Protein AF-A0A453G1X9-F1 (afdb_monomer_lite)

Structure (mmCIF, N/CA/C/O backbone):
data_AF-A0A453G1X9-F1
#
_entry.id   AF-A0A453G1X9-F1
#
loop_
_atom_site.group_PDB
_atom_site.id
_atom_site.type_symbol
_atom_site.label_atom_id
_atom_site.label_alt_id
_atom_site.label_comp_id
_atom_site.label_asym_id
_atom_site.label_entity_id
_atom_site.label_seq_id
_atom_site.pdbx_PDB_ins_code
_atom_site.Cartn_x
_atom_site.Cartn_y
_atom_site.Cartn_z
_atom_site.occupancy
_atom_site.B_iso_or_equiv
_atom_site.auth_seq_id
_atom_site.auth_comp_id
_atom_site.auth_asym_id
_atom_site.auth_atom_id
_atom_site.pdbx_PDB_model_num
ATOM 1 N N . THR A 1 1 ? 0.411 0.452 -2.568 1.00 96.94 1 THR A N 1
ATOM 2 C CA . THR A 1 1 ? 1.132 1.494 -3.334 1.00 96.94 1 THR A CA 1
ATOM 3 C C . THR A 1 1 ? 2.468 1.773 -2.686 1.00 96.94 1 THR A C 1
ATOM 5 O O . THR A 1 1 ? 2.658 1.434 -1.521 1.00 96.94 1 THR A O 1
ATOM 8 N N . THR A 1 2 ? 3.377 2.405 -3.418 1.00 97.75 2 THR A N 1
ATOM 9 C CA . THR A 1 2 ? 4.774 2.596 -3.001 1.00 97.75 2 THR A CA 1
ATOM 10 C C . THR A 1 2 ? 4.985 3.666 -1.924 1.00 97.75 2 THR A C 1
ATOM 12 O O . THR A 1 2 ? 6.045 3.699 -1.320 1.00 97.75 2 THR A O 1
ATOM 15 N N . HIS A 1 3 ? 3.978 4.491 -1.620 1.00 97.25 3 HIS A N 1
ATOM 16 C CA . HIS A 1 3 ? 4.078 5.624 -0.681 1.00 97.25 3 HIS A CA 1
ATOM 17 C C . HIS A 1 3 ? 3.466 5.400 0.709 1.00 97.25 3 HIS A C 1
ATOM 19 O O . HIS A 1 3 ? 3.519 6.295 1.542 1.00 97.25 3 HIS A O 1
ATOM 25 N N . LYS A 1 4 ? 2.805 4.260 0.953 1.00 97.38 4 LYS A N 1
ATOM 26 C CA . LYS A 1 4 ? 2.157 3.978 2.249 1.00 97.38 4 LYS A CA 1
ATOM 27 C C . LYS A 1 4 ? 3.188 3.411 3.226 1.00 97.38 4 LYS A C 1
ATOM 29 O O . LYS A 1 4 ? 4.244 4.003 3.405 1.00 97.38 4 LYS A O 1
ATOM 34 N N . ASN A 1 5 ? 2.959 2.222 3.780 1.00 96.31 5 ASN A N 1
ATOM 35 C CA . ASN A 1 5 ? 3.934 1.584 4.669 1.00 96.31 5 ASN A CA 1
ATOM 36 C C . ASN A 1 5 ? 5.313 1.415 4.012 1.00 96.31 5 ASN A C 1
ATOM 38 O O . ASN A 1 5 ? 6.314 1.491 4.713 1.00 96.31 5 ASN A O 1
ATOM 42 N N . LEU A 1 6 ? 5.379 1.278 2.679 1.00 96.62 6 LEU A N 1
ATOM 43 C CA . LEU A 1 6 ? 6.635 1.209 1.921 1.00 96.62 6 LEU A CA 1
ATOM 44 C C . LEU A 1 6 ? 7.466 2.512 1.978 1.00 96.62 6 LEU A C 1
ATOM 46 O O . LEU A 1 6 ? 8.660 2.463 1.725 1.00 96.62 6 LEU A O 1
ATOM 50 N N . ARG A 1 7 ? 6.862 3.650 2.358 1.00 96.88 7 ARG A N 1
ATOM 51 C CA . ARG A 1 7 ? 7.521 4.954 2.592 1.00 96.88 7 ARG A CA 1
ATOM 52 C C . ARG A 1 7 ? 8.287 5.544 1.397 1.00 96.88 7 ARG A C 1
ATOM 54 O O . ARG A 1 7 ? 9.183 6.359 1.586 1.00 96.88 7 ARG A O 1
ATOM 61 N N . GLY A 1 8 ? 7.931 5.156 0.178 1.00 97.44 8 GLY A N 1
ATOM 62 C CA . GLY A 1 8 ? 8.532 5.659 -1.056 1.00 97.44 8 GLY A CA 1
ATOM 63 C C . GLY A 1 8 ? 7.735 6.755 -1.768 1.00 97.44 8 GLY A C 1
ATOM 64 O O . GLY A 1 8 ? 6.802 7.331 -1.202 1.00 97.44 8 GLY A O 1
ATOM 65 N N . PRO A 1 9 ? 8.063 7.037 -3.042 1.00 98.06 9 PRO A N 1
ATOM 66 C CA . PRO A 1 9 ? 7.338 8.011 -3.856 1.00 98.06 9 PRO A CA 1
ATOM 67 C C . PRO A 1 9 ? 5.916 7.532 -4.173 1.00 98.06 9 PRO A C 1
ATOM 69 O O . PRO A 1 9 ? 5.595 6.344 -4.059 1.00 98.06 9 PRO A O 1
ATOM 72 N N . ARG A 1 10 ? 5.037 8.440 -4.617 1.00 98.06 10 ARG A N 1
ATOM 73 C CA . ARG A 1 10 ? 3.691 8.065 -5.076 1.00 98.06 10 ARG A CA 1
ATOM 74 C C . ARG A 1 10 ? 3.778 7.270 -6.385 1.00 98.06 10 ARG A C 1
ATOM 76 O O . ARG A 1 10 ? 4.199 7.801 -7.398 1.00 98.06 10 ARG A O 1
ATOM 83 N N . GLY A 1 11 ? 3.362 6.005 -6.353 1.00 96.38 11 GLY A N 1
ATOM 84 C CA . GLY A 1 11 ? 3.367 5.121 -7.517 1.00 96.38 11 GLY A CA 1
ATOM 85 C C . GLY A 1 11 ? 2.772 3.737 -7.233 1.00 96.38 11 GLY A C 1
ATOM 86 O O . GLY A 1 11 ? 2.250 3.459 -6.137 1.00 96.38 11 GLY A O 1
ATOM 87 N N . GLY A 1 12 ? 2.851 2.871 -8.243 1.00 97.50 12 GLY A N 1
ATOM 88 C CA . GLY A 1 12 ? 2.359 1.495 -8.227 1.00 97.50 12 GLY A CA 1
ATOM 89 C C . GLY A 1 12 ? 3.405 0.505 -8.741 1.00 97.50 12 GLY A C 1
ATOM 90 O O . GLY A 1 12 ? 4.313 0.878 -9.472 1.00 97.50 12 GLY A O 1
ATOM 91 N N . ILE A 1 13 ? 3.265 -0.755 -8.329 1.00 98.25 13 ILE A N 1
ATOM 92 C CA . ILE A 1 13 ? 4.021 -1.903 -8.842 1.00 98.25 13 ILE A CA 1
ATOM 93 C C . ILE A 1 13 ? 2.992 -2.987 -9.143 1.00 98.25 13 ILE A C 1
ATOM 95 O O . ILE A 1 13 ? 2.120 -3.237 -8.305 1.00 98.25 13 ILE A O 1
ATOM 99 N N . ILE A 1 14 ? 3.099 -3.622 -10.307 1.00 98.44 14 ILE A N 1
ATOM 100 C CA . ILE A 1 14 ? 2.295 -4.789 -10.666 1.00 98.44 14 ILE A CA 1
ATOM 101 C C . ILE A 1 14 ? 3.225 -5.997 -10.643 1.00 98.44 14 ILE A C 1
ATOM 103 O O . ILE A 1 14 ? 4.137 -6.100 -11.455 1.00 98.44 14 ILE A O 1
ATOM 107 N N . PHE A 1 15 ? 3.010 -6.897 -9.686 1.00 98.19 15 PHE A N 1
ATOM 108 C CA . PHE A 1 15 ? 3.692 -8.186 -9.661 1.00 98.19 15 PHE A CA 1
ATOM 109 C C . PHE A 1 15 ? 2.850 -9.212 -10.410 1.00 98.19 15 PHE A C 1
ATOM 111 O O . PHE A 1 15 ? 1.640 -9.295 -10.198 1.00 98.19 15 PHE A O 1
ATOM 118 N N . PHE A 1 16 ? 3.495 -10.030 -11.232 1.00 97.00 16 PHE A N 1
ATOM 119 C CA . PHE A 1 16 ? 2.849 -11.123 -11.945 1.00 97.00 16 PHE A CA 1
ATOM 120 C C . PHE A 1 16 ? 3.696 -12.388 -11.901 1.00 97.00 16 PHE A C 1
ATOM 122 O O . PHE A 1 16 ? 4.909 -12.348 -11.692 1.00 97.00 16 PHE A O 1
ATOM 129 N N . ARG A 1 17 ? 3.032 -13.537 -12.042 1.00 95.19 17 ARG A N 1
ATOM 130 C CA . ARG A 1 17 ? 3.711 -14.833 -12.109 1.00 95.19 17 ARG A CA 1
ATOM 131 C C . ARG A 1 17 ? 4.295 -15.039 -13.505 1.00 95.19 17 ARG A C 1
ATOM 133 O O . ARG A 1 17 ? 3.682 -14.632 -14.485 1.00 95.19 17 ARG A O 1
ATOM 140 N N . LYS A 1 18 ? 5.440 -15.714 -13.567 1.00 93.00 18 LYS A N 1
ATOM 141 C CA . LYS A 1 18 ? 6.113 -16.159 -14.794 1.00 93.00 18 LYS A CA 1
ATOM 142 C C . LYS A 1 18 ? 6.471 -17.643 -14.679 1.00 93.00 18 LYS A C 1
ATOM 144 O O . LYS A 1 18 ? 6.571 -18.161 -13.564 1.00 93.00 18 LYS A O 1
ATOM 149 N N . GLY A 1 19 ? 6.688 -18.308 -15.812 1.00 89.62 19 GLY A N 1
ATOM 150 C CA . GLY A 1 19 ? 7.080 -19.720 -15.885 1.00 89.62 19 GLY A CA 1
ATOM 151 C C . GLY A 1 19 ? 5.900 -20.690 -15.789 1.00 89.62 19 GLY A 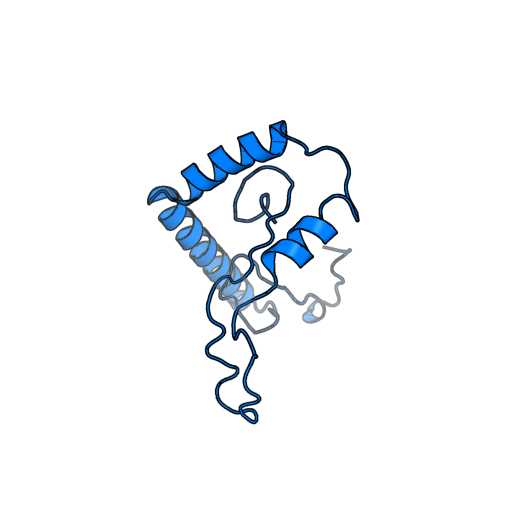C 1
ATOM 152 O O . GLY A 1 19 ? 4.759 -20.312 -16.041 1.00 89.62 19 GLY A O 1
ATOM 153 N N . LYS A 1 20 ? 6.169 -21.941 -15.399 1.00 88.19 20 LYS A N 1
ATOM 154 C CA . LYS A 1 20 ? 5.175 -23.025 -15.444 1.00 88.19 20 LYS A CA 1
ATOM 155 C C . LYS A 1 20 ? 4.014 -22.823 -14.466 1.00 88.19 20 LYS A C 1
ATOM 157 O O . LYS A 1 20 ? 4.181 -22.698 -13.248 1.00 88.19 20 LYS A O 1
ATOM 162 N N . ASN A 1 21 ? 2.804 -22.905 -14.991 1.00 82.25 21 ASN A N 1
ATOM 163 C CA . ASN A 1 21 ? 1.554 -22.927 -14.258 1.00 82.25 21 ASN A CA 1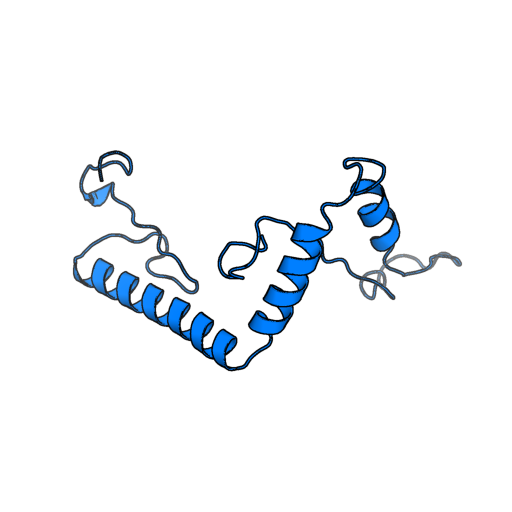
ATOM 164 C C . ASN A 1 21 ? 1.208 -24.353 -13.799 1.00 82.25 21 ASN A C 1
ATOM 166 O O . ASN A 1 21 ? 0.471 -25.103 -14.435 1.00 82.25 21 ASN A O 1
ATOM 170 N N . MET A 1 22 ? 1.695 -24.702 -12.608 1.00 73.06 22 MET A N 1
ATOM 171 C CA . MET A 1 22 ? 1.485 -26.014 -11.979 1.00 73.06 22 MET A CA 1
ATOM 172 C C . MET A 1 22 ? 0.014 -26.342 -11.645 1.00 73.06 22 MET A C 1
ATOM 174 O O . MET A 1 22 ? -0.27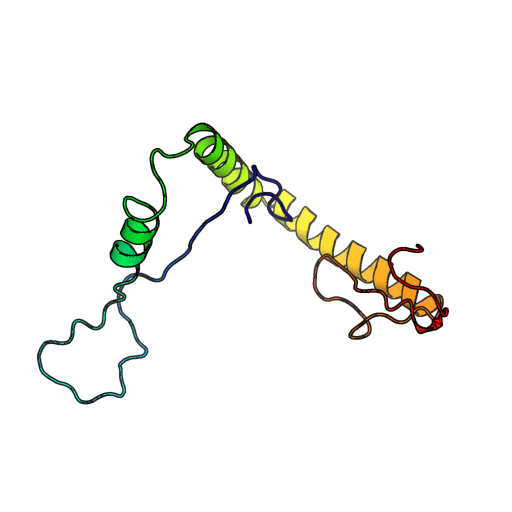6 -27.470 -11.248 1.00 73.06 22 MET A O 1
ATOM 178 N N . ARG A 1 23 ? -0.919 -25.384 -11.779 1.00 67.06 23 ARG A N 1
ATOM 179 C CA . ARG A 1 23 ? -2.346 -25.571 -11.459 1.00 67.06 23 ARG A CA 1
ATOM 180 C C . ARG A 1 23 ? -3.169 -26.159 -12.609 1.00 67.06 23 ARG A C 1
ATOM 182 O O . ARG A 1 23 ? -4.236 -26.695 -12.342 1.00 67.06 23 ARG A O 1
ATOM 189 N N . LYS A 1 24 ? -2.680 -26.131 -13.854 1.00 59.34 24 LYS A N 1
ATOM 190 C CA . LYS A 1 24 ? -3.364 -26.724 -15.024 1.00 59.34 24 LYS A CA 1
ATOM 191 C C . LYS A 1 24 ? -3.250 -28.262 -15.110 1.00 59.34 24 LYS A C 1
ATOM 193 O O . LYS A 1 24 ? -3.652 -28.860 -16.097 1.00 59.34 24 LYS A O 1
ATOM 198 N N . ARG A 1 25 ? -2.758 -28.939 -14.065 1.00 55.22 25 ARG A N 1
ATOM 199 C CA . ARG A 1 25 ? -2.509 -30.399 -14.030 1.00 55.22 25 ARG A CA 1
ATOM 200 C C . ARG A 1 25 ? -3.759 -31.307 -13.989 1.00 55.22 25 ARG A C 1
ATOM 202 O O . ARG A 1 25 ? -3.598 -32.507 -13.802 1.00 55.22 25 ARG A O 1
ATOM 209 N N . GLY A 1 26 ? -4.973 -30.772 -14.147 1.00 55.38 26 GLY A N 1
ATOM 210 C CA . GLY A 1 26 ? -6.233 -31.529 -14.022 1.00 55.38 26 GLY A CA 1
ATOM 211 C C . GLY A 1 26 ? -7.205 -31.427 -15.206 1.00 55.38 26 GLY A C 1
ATOM 212 O O . GLY A 1 26 ? -8.327 -31.907 -15.088 1.00 55.38 26 GLY A O 1
ATOM 213 N N . GLY A 1 27 ? -6.814 -30.790 -16.314 1.00 55.53 27 GLY A N 1
ATOM 214 C CA . GLY A 1 27 ? -7.611 -30.711 -17.544 1.00 55.53 27 GLY A CA 1
ATOM 215 C C . GLY A 1 27 ? -7.059 -31.639 -18.626 1.00 55.53 27 GLY A C 1
ATOM 216 O O . GLY A 1 27 ? -5.853 -31.864 -18.675 1.00 55.53 27 GLY A O 1
ATOM 217 N N . SER A 1 28 ? -7.946 -32.186 -19.463 1.00 52.47 28 SER A N 1
ATOM 218 C CA . SER A 1 28 ? -7.633 -33.052 -20.609 1.00 52.47 28 SER A CA 1
ATOM 219 C C . SER A 1 28 ? -6.373 -32.603 -21.362 1.00 52.47 28 SER A C 1
ATOM 221 O O . SER A 1 28 ? -6.304 -31.475 -21.846 1.00 52.47 28 SER A O 1
ATOM 223 N N . PHE A 1 29 ? -5.388 -33.499 -21.467 1.00 49.66 29 PHE A N 1
ATOM 224 C CA . PHE A 1 29 ? -4.157 -33.292 -22.226 1.00 49.66 29 PHE A CA 1
ATOM 225 C C . PHE A 1 29 ? -4.461 -33.265 -23.729 1.00 49.66 29 PHE A C 1
ATOM 227 O O . PHE A 1 29 ? -4.432 -34.296 -24.397 1.00 49.66 29 PHE A O 1
ATOM 234 N N . SER A 1 30 ? -4.728 -32.084 -24.277 1.00 52.56 30 SER A N 1
ATOM 235 C CA . SER A 1 30 ? -4.565 -31.836 -25.711 1.00 52.56 30 SER A CA 1
ATOM 236 C C . SER A 1 30 ? -3.099 -31.492 -25.980 1.00 52.56 30 SER A C 1
ATOM 238 O O . SER A 1 30 ? -2.519 -30.604 -25.354 1.00 52.56 30 SER A O 1
ATOM 240 N N . GLN A 1 31 ? -2.485 -32.248 -26.884 1.00 45.72 31 GLN A N 1
ATOM 241 C CA . GLN A 1 31 ? -1.091 -32.133 -27.297 1.00 45.72 31 GLN A CA 1
ATOM 242 C C . GLN A 1 31 ? -0.833 -30.735 -27.889 1.00 45.72 31 GLN A C 1
ATOM 244 O O . GLN A 1 31 ? -1.238 -30.459 -29.013 1.00 45.72 31 GLN A O 1
ATOM 249 N N . GLY A 1 32 ? -0.211 -29.842 -27.109 1.00 54.03 32 GLY A N 1
ATOM 250 C CA . GLY A 1 32 ? 0.141 -28.479 -27.538 1.00 54.03 32 GLY A CA 1
ATOM 251 C C . GLY A 1 32 ? -0.006 -27.376 -26.483 1.00 54.03 32 GLY A C 1
ATOM 252 O O . GLY A 1 32 ? 0.424 -26.257 -26.734 1.00 54.03 32 GLY A O 1
ATOM 253 N N . ASP A 1 33 ? -0.587 -27.659 -25.312 1.00 57.97 33 ASP A N 1
ATOM 254 C CA . ASP A 1 33 ? -0.853 -26.620 -24.307 1.00 57.97 33 ASP A CA 1
ATOM 255 C C . ASP A 1 33 ? 0.430 -26.268 -23.519 1.00 57.97 33 ASP A C 1
ATOM 257 O O . ASP A 1 33 ? 0.813 -26.951 -22.558 1.00 57.97 33 ASP A O 1
ATOM 261 N N . GLU A 1 34 ? 1.133 -25.210 -23.944 1.00 64.75 34 GLU A N 1
ATOM 262 C CA . GLU A 1 34 ? 2.175 -24.565 -23.140 1.00 64.75 34 GLU A CA 1
ATOM 263 C C . GLU A 1 34 ? 1.547 -24.125 -21.815 1.00 64.75 34 GLU A C 1
ATOM 265 O O . GLU A 1 34 ? 0.765 -23.180 -21.713 1.00 64.75 34 GLU A O 1
ATOM 270 N N . ASN A 1 35 ? 1.865 -24.871 -20.762 1.00 74.00 35 ASN A N 1
ATOM 271 C CA . ASN A 1 35 ? 1.333 -24.666 -19.423 1.00 74.00 35 ASN A CA 1
ATOM 272 C C . ASN A 1 35 ? 1.971 -23.459 -18.722 1.00 74.00 35 ASN A C 1
ATOM 274 O O . ASN A 1 35 ? 2.078 -23.468 -17.503 1.00 74.00 35 ASN A O 1
ATOM 278 N N . ASP A 1 36 ? 2.406 -22.435 -19.442 1.00 86.56 36 ASP A N 1
ATOM 279 C CA . ASP A 1 36 ? 3.130 -21.301 -18.877 1.00 86.56 36 ASP A CA 1
ATOM 280 C C . ASP A 1 36 ? 2.181 -20.147 -18.518 1.00 86.56 36 ASP A C 1
ATOM 282 O O . ASP A 1 36 ? 1.048 -20.051 -18.993 1.00 86.56 36 ASP A O 1
ATOM 286 N N . TYR A 1 37 ? 2.602 -19.295 -17.582 1.00 90.38 37 TYR A N 1
ATOM 287 C CA . TYR A 1 37 ? 1.907 -18.041 -17.303 1.00 90.38 37 TYR A CA 1
ATOM 288 C C . TYR A 1 37 ? 2.134 -17.056 -18.451 1.00 90.38 37 TYR A C 1
ATOM 290 O O . TYR A 1 37 ? 3.274 -16.732 -18.768 1.00 90.38 37 TYR A O 1
ATOM 298 N N . ASP A 1 38 ? 1.047 -16.499 -18.978 1.00 93.00 38 ASP A N 1
ATOM 299 C CA . ASP A 1 38 ? 1.025 -15.534 -20.085 1.00 93.00 38 ASP A CA 1
ATOM 300 C C . ASP A 1 38 ? 0.798 -14.083 -19.611 1.00 93.00 38 ASP A C 1
ATOM 302 O O . ASP A 1 38 ? 0.371 -13.209 -20.366 1.00 93.00 38 ASP A O 1
ATOM 306 N N . PHE A 1 39 ? 1.041 -13.814 -18.325 1.00 96.12 39 PHE A N 1
ATOM 307 C CA . PHE A 1 39 ? 0.732 -12.521 -17.715 1.00 96.12 39 PHE A CA 1
ATOM 308 C C . PHE A 1 39 ? 1.688 -11.402 -18.118 1.00 96.12 39 PHE A C 1
ATOM 310 O O . PHE A 1 39 ? 1.276 -10.246 -18.105 1.00 96.12 39 PHE A O 1
ATOM 317 N N . GLU A 1 40 ? 2.944 -11.722 -18.434 1.00 97.25 40 GLU A N 1
ATOM 318 C CA . GLU A 1 40 ? 3.985 -10.720 -18.681 1.00 97.25 40 GLU A CA 1
ATOM 319 C C . GLU A 1 40 ? 3.611 -9.778 -19.823 1.00 97.25 40 GLU A C 1
ATOM 321 O O . GLU A 1 40 ? 3.470 -8.574 -19.606 1.00 97.25 40 GLU A O 1
ATOM 326 N N . ASP A 1 41 ? 3.377 -10.331 -21.011 1.00 97.25 41 ASP A N 1
ATOM 327 C CA . ASP A 1 41 ? 3.086 -9.534 -22.201 1.00 97.25 41 ASP A CA 1
ATOM 328 C C . ASP A 1 41 ? 1.757 -8.795 -22.062 1.00 97.25 41 ASP A C 1
ATOM 330 O O . ASP A 1 41 ? 1.663 -7.608 -22.372 1.00 97.25 41 ASP A O 1
ATOM 334 N N . LYS A 1 42 ? 0.739 -9.463 -21.504 1.00 98.06 42 LYS A N 1
ATOM 335 C CA . LYS A 1 42 ? -0.591 -8.878 -21.289 1.00 98.06 42 LYS A CA 1
ATOM 336 C C . LYS A 1 42 ? -0.545 -7.680 -20.343 1.00 98.06 42 LYS A C 1
ATOM 338 O O . LYS A 1 42 ? -1.170 -6.658 -20.619 1.00 98.06 42 LYS A O 1
ATOM 343 N N . ILE A 1 43 ? 0.182 -7.789 -19.230 1.00 98.56 43 ILE A N 1
ATOM 344 C CA . ILE A 1 43 ? 0.291 -6.709 -18.243 1.00 98.56 43 ILE A CA 1
ATOM 345 C C . ILE A 1 43 ? 1.169 -5.579 -18.775 1.00 98.56 43 ILE A C 1
ATOM 347 O O . ILE A 1 43 ? 0.778 -4.418 -18.654 1.00 98.56 43 ILE A O 1
ATOM 351 N N . ASN A 1 44 ? 2.317 -5.895 -19.380 1.00 98.44 44 ASN A N 1
ATOM 352 C CA . ASN A 1 44 ? 3.205 -4.881 -19.944 1.00 98.44 44 ASN A CA 1
ATOM 353 C C . ASN A 1 44 ? 2.487 -4.072 -21.033 1.00 98.44 44 ASN A C 1
ATOM 355 O O . ASN A 1 44 ? 2.495 -2.846 -20.955 1.00 98.44 44 ASN A O 1
ATOM 359 N N . PHE A 1 45 ? 1.776 -4.739 -21.953 1.00 98.44 45 PHE A N 1
ATOM 360 C CA . PHE A 1 45 ? 0.986 -4.089 -23.004 1.00 98.44 45 PHE A CA 1
ATOM 361 C C . PHE A 1 45 ? -0.140 -3.210 -22.441 1.00 98.44 45 PHE A C 1
ATOM 363 O O . PHE A 1 45 ? -0.356 -2.086 -22.903 1.00 98.44 45 PHE A O 1
ATOM 370 N N . ALA A 1 46 ? -0.851 -3.702 -21.418 1.00 98.62 46 ALA A N 1
ATOM 371 C CA . ALA A 1 46 ? -1.909 -2.943 -20.756 1.00 98.62 46 ALA A CA 1
ATOM 372 C C . ALA A 1 46 ? -1.372 -1.655 -20.107 1.00 98.62 46 ALA A C 1
ATOM 374 O O . ALA A 1 46 ? -2.038 -0.623 -20.149 1.00 98.62 46 ALA A O 1
ATOM 375 N N . VAL A 1 47 ? -0.164 -1.686 -19.531 1.00 98.44 47 VAL A N 1
ATOM 376 C CA . VAL A 1 47 ? 0.493 -0.480 -19.005 1.00 98.44 47 VAL A CA 1
ATOM 377 C C . VAL A 1 47 ? 0.897 0.448 -20.149 1.00 98.44 47 VAL A C 1
ATOM 379 O O . VAL A 1 47 ? 0.475 1.602 -20.161 1.00 98.44 47 VAL A O 1
ATOM 382 N N . PHE A 1 48 ? 1.671 -0.052 -21.112 1.00 97.94 48 PHE A N 1
ATOM 383 C CA . PHE A 1 48 ? 2.106 0.678 -22.299 1.00 97.94 48 PHE A CA 1
ATOM 384 C C . PHE A 1 48 ? 2.144 -0.281 -23.501 1.00 97.94 48 PHE A C 1
ATOM 386 O O . PHE A 1 48 ? 2.778 -1.331 -23.408 1.00 97.94 48 PHE A O 1
ATOM 393 N N . PRO A 1 49 ? 1.531 0.063 -24.645 1.00 97.75 49 PRO A N 1
ATOM 394 C CA . PRO A 1 49 ? 1.003 1.380 -25.008 1.00 97.75 49 PRO A CA 1
ATOM 395 C C . PRO A 1 49 ? -0.488 1.590 -24.687 1.00 97.75 49 PRO A C 1
ATOM 397 O O . PRO A 1 49 ? -1.038 2.621 -25.058 1.00 97.75 49 PRO A O 1
ATOM 400 N N . SER A 1 50 ? -1.174 0.633 -24.050 1.00 98.50 50 SER A N 1
ATOM 401 C CA . SER A 1 50 ? -2.643 0.675 -23.982 1.00 98.50 50 SER A CA 1
ATOM 402 C C . SER A 1 50 ? -3.217 1.794 -23.103 1.00 98.50 50 SER A C 1
ATOM 404 O O . SER A 1 50 ? -4.229 2.374 -23.488 1.00 98.50 50 SER A O 1
ATOM 406 N N . LEU A 1 51 ? -2.656 2.052 -21.914 1.00 98.44 51 LEU A N 1
ATOM 407 C CA . LEU A 1 51 ? -3.233 3.000 -20.944 1.00 98.44 51 LEU A CA 1
ATOM 408 C C . LEU A 1 51 ? -2.346 4.214 -20.662 1.00 98.44 51 LEU A C 1
ATOM 410 O O . LEU A 1 51 ? -2.862 5.307 -20.441 1.00 98.44 51 LEU A O 1
ATOM 414 N N . GLN A 1 52 ? -1.027 4.032 -20.607 1.00 98.25 52 GLN A N 1
ATOM 415 C CA . GLN A 1 52 ? -0.077 5.096 -20.282 1.00 98.25 52 GLN A CA 1
ATOM 416 C C . GLN A 1 52 ? 0.816 5.431 -21.478 1.00 98.25 52 GLN A C 1
ATOM 418 O O . GLN A 1 52 ? 0.993 4.622 -22.384 1.00 98.25 52 GLN A O 1
ATOM 423 N N . GLY A 1 53 ? 1.382 6.642 -21.457 1.00 97.69 53 GLY A N 1
ATOM 424 C CA . GLY A 1 53 ? 2.409 7.107 -22.391 1.00 97.69 53 GLY A CA 1
ATOM 425 C C . GLY A 1 53 ? 3.822 6.946 -21.819 1.00 97.69 53 GLY A C 1
ATOM 426 O O . GLY A 1 53 ? 4.201 5.875 -21.353 1.00 97.69 53 GLY A O 1
ATOM 427 N N . GLY A 1 54 ? 4.615 8.021 -21.848 1.00 97.50 54 GLY A N 1
ATOM 428 C CA . GLY A 1 54 ? 6.001 8.003 -21.372 1.00 97.50 54 GLY A CA 1
ATOM 429 C C . GLY A 1 54 ? 6.134 7.731 -19.860 1.00 97.50 54 GLY A C 1
ATOM 430 O O . GLY A 1 54 ? 5.361 8.274 -19.068 1.00 97.50 54 GLY A O 1
ATOM 431 N N . PRO A 1 55 ? 7.127 6.933 -19.425 1.00 97.94 55 PRO A N 1
ATOM 432 C CA . PRO A 1 55 ? 7.320 6.609 -18.015 1.00 97.94 55 PRO A CA 1
ATOM 433 C C . PRO A 1 55 ? 7.874 7.793 -17.210 1.00 97.94 55 PRO A C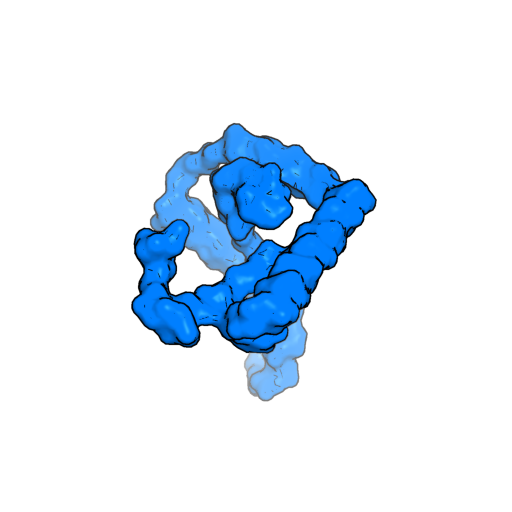 1
ATOM 435 O O . PRO A 1 55 ? 8.722 8.559 -17.670 1.00 97.94 55 PRO A O 1
ATOM 438 N N . HIS A 1 56 ? 7.474 7.895 -15.941 1.00 98.19 56 HIS A N 1
ATOM 439 C CA . HIS A 1 56 ? 8.020 8.877 -14.999 1.00 98.19 56 HIS A CA 1
ATOM 440 C C . HIS A 1 56 ? 9.330 8.371 -14.367 1.00 98.19 56 HIS A C 1
ATOM 442 O O . HIS A 1 56 ? 9.352 7.884 -13.233 1.00 98.19 56 HIS A O 1
ATOM 448 N N . ASN A 1 57 ? 10.443 8.482 -15.099 1.00 98.50 57 ASN A N 1
ATOM 449 C CA . ASN A 1 57 ? 11.748 7.933 -14.693 1.00 98.50 57 ASN A CA 1
ATOM 450 C C . ASN A 1 57 ? 12.270 8.457 -13.344 1.00 98.50 57 ASN A C 1
ATOM 452 O O . ASN A 1 57 ? 12.896 7.712 -12.593 1.00 98.50 57 ASN A O 1
ATOM 456 N N . ASN A 1 58 ? 11.959 9.703 -12.985 1.00 97.81 58 ASN A N 1
ATOM 457 C CA . ASN A 1 58 ? 12.268 10.255 -11.664 1.00 97.81 58 ASN A CA 1
ATOM 458 C C . ASN A 1 58 ? 11.583 9.473 -10.521 1.00 97.81 58 ASN A C 1
ATOM 460 O O . ASN A 1 58 ? 12.198 9.223 -9.485 1.00 97.81 58 ASN A O 1
ATOM 464 N N . HIS A 1 59 ? 10.337 9.031 -10.717 1.00 97.50 59 HIS A N 1
ATOM 465 C CA . HIS A 1 59 ? 9.607 8.221 -9.738 1.00 97.50 59 HIS A CA 1
ATOM 466 C C . HIS A 1 59 ? 10.151 6.793 -9.672 1.00 97.50 59 HIS A C 1
ATOM 468 O O . HIS A 1 59 ? 10.256 6.235 -8.580 1.00 97.50 59 HIS A O 1
ATOM 474 N N . ILE A 1 60 ? 10.533 6.218 -10.817 1.00 98.44 60 ILE A N 1
ATOM 475 C CA . ILE A 1 60 ? 11.152 4.887 -10.890 1.00 98.44 60 ILE A CA 1
ATOM 476 C C . ILE A 1 60 ? 12.497 4.882 -10.146 1.00 98.44 60 ILE A C 1
ATOM 478 O O . ILE A 1 60 ? 12.742 3.993 -9.332 1.00 98.44 60 ILE A O 1
ATOM 482 N N . ALA A 1 61 ? 13.332 5.907 -10.344 1.00 98.44 61 ALA A N 1
ATOM 483 C CA . ALA A 1 61 ? 14.604 6.052 -9.637 1.00 98.44 61 ALA A CA 1
ATOM 484 C C . ALA A 1 61 ? 14.410 6.180 -8.116 1.00 98.44 61 ALA A C 1
ATOM 486 O O . ALA A 1 61 ? 15.047 5.464 -7.342 1.00 98.44 61 ALA A O 1
ATOM 487 N N . ALA A 1 62 ? 13.478 7.032 -7.674 1.00 98.38 62 ALA A N 1
ATOM 488 C CA . ALA A 1 62 ? 13.147 7.161 -6.256 1.00 98.38 62 ALA A CA 1
ATOM 489 C C . ALA A 1 62 ? 12.613 5.842 -5.666 1.00 98.38 62 ALA A C 1
ATOM 491 O O . ALA A 1 62 ? 12.982 5.467 -4.552 1.00 98.38 62 ALA A O 1
ATOM 492 N N . LEU A 1 63 ? 11.800 5.098 -6.424 1.00 98.25 63 LEU A N 1
ATOM 493 C CA . LEU A 1 63 ? 11.296 3.794 -6.007 1.00 98.25 63 LEU A CA 1
ATOM 494 C C . LEU A 1 63 ? 12.423 2.769 -5.841 1.00 98.25 63 LEU A C 1
ATOM 496 O O . LEU A 1 63 ? 12.410 2.025 -4.865 1.00 98.25 63 LEU A O 1
ATOM 500 N N . ALA A 1 64 ? 13.413 2.745 -6.736 1.00 98.50 64 ALA A N 1
ATOM 501 C CA . ALA A 1 64 ? 14.566 1.855 -6.606 1.00 98.50 64 ALA A CA 1
ATOM 502 C C . ALA A 1 64 ? 15.326 2.097 -5.287 1.00 98.50 64 ALA A C 1
ATOM 504 O O . ALA A 1 64 ? 15.668 1.146 -4.580 1.00 98.50 64 ALA A O 1
ATOM 505 N N . ILE A 1 65 ? 15.512 3.365 -4.900 1.00 98.12 65 ILE A N 1
ATOM 506 C CA . ILE A 1 65 ? 16.107 3.728 -3.606 1.00 98.12 65 ILE A CA 1
ATOM 507 C C . ILE A 1 65 ? 15.227 3.268 -2.438 1.00 98.12 65 ILE A C 1
ATOM 509 O O . ILE A 1 65 ? 15.739 2.673 -1.490 1.00 98.12 65 ILE A O 1
ATOM 513 N N . THR A 1 66 ? 13.909 3.474 -2.508 1.00 98.19 66 THR A N 1
ATOM 514 C CA . THR A 1 66 ? 12.979 2.968 -1.486 1.00 98.19 66 THR A CA 1
ATOM 515 C C . THR A 1 66 ? 13.067 1.449 -1.346 1.00 98.19 66 THR A C 1
ATOM 517 O O . THR A 1 66 ? 13.144 0.948 -0.230 1.00 98.19 66 THR A O 1
ATOM 520 N N . LEU A 1 67 ? 13.087 0.698 -2.449 1.00 98.44 67 LEU A N 1
ATOM 521 C CA . LEU A 1 67 ? 13.171 -0.765 -2.405 1.00 98.44 67 LEU A CA 1
ATOM 522 C C . LEU A 1 67 ? 14.483 -1.237 -1.766 1.00 98.44 67 LEU A C 1
ATOM 524 O O . LEU A 1 67 ? 14.468 -2.189 -0.986 1.00 98.44 67 LEU A O 1
ATOM 528 N N . LYS A 1 68 ? 15.594 -0.527 -2.010 1.00 98.38 68 LYS A N 1
ATOM 529 C CA . LYS A 1 68 ? 16.866 -0.767 -1.314 1.00 98.38 68 LYS A CA 1
ATOM 530 C C . LYS A 1 68 ? 16.740 -0.547 0.198 1.00 98.38 68 LYS A C 1
ATOM 532 O O . LYS A 1 68 ? 17.231 -1.367 0.964 1.00 98.38 68 LYS A O 1
ATOM 537 N N . GLN A 1 69 ? 16.074 0.525 0.631 1.00 98.00 69 GLN A N 1
ATOM 538 C CA . GLN A 1 69 ? 15.841 0.807 2.056 1.00 98.00 69 GLN A CA 1
ATOM 539 C C . GLN A 1 69 ? 14.916 -0.225 2.715 1.00 98.00 69 GLN A C 1
ATOM 541 O O . GLN A 1 69 ? 15.136 -0.621 3.852 1.00 98.00 69 GLN A O 1
ATOM 546 N N . VAL A 1 70 ? 13.889 -0.691 2.004 1.00 97.94 70 VAL A N 1
ATOM 547 C CA . VAL A 1 70 ? 12.924 -1.679 2.513 1.00 97.94 70 VAL A CA 1
ATOM 548 C C . VAL A 1 70 ? 13.570 -3.045 2.761 1.00 97.94 70 VAL A C 1
ATOM 550 O O . VAL A 1 70 ? 13.115 -3.796 3.624 1.00 97.94 70 VAL A O 1
ATOM 553 N N . ALA A 1 71 ? 14.637 -3.367 2.030 1.00 98.25 71 ALA A N 1
ATOM 554 C CA . ALA A 1 71 ? 15.370 -4.620 2.173 1.00 98.25 71 ALA A CA 1
ATOM 555 C C . ALA A 1 71 ? 16.301 -4.665 3.401 1.00 98.25 71 ALA A C 1
ATOM 557 O O . ALA A 1 71 ? 16.900 -5.710 3.661 1.00 98.25 71 ALA A O 1
ATOM 558 N N . THR A 1 72 ? 16.450 -3.571 4.157 1.00 98.56 72 THR A N 1
ATOM 559 C CA . THR A 1 72 ? 17.383 -3.533 5.290 1.00 98.56 72 THR A CA 1
ATOM 560 C C . THR A 1 72 ? 16.779 -4.111 6.583 1.00 98.56 72 THR A C 1
ATOM 562 O O . THR A 1 72 ? 15.556 -4.075 6.785 1.00 98.56 72 THR A O 1
ATOM 565 N N . PRO A 1 73 ? 17.608 -4.635 7.510 1.00 98.62 73 PRO A N 1
ATOM 566 C CA . PRO A 1 73 ? 17.143 -5.101 8.818 1.00 98.62 73 PRO A CA 1
ATOM 567 C C . PRO A 1 73 ? 16.435 -4.014 9.638 1.00 98.62 73 PRO A C 1
ATOM 569 O O . PRO A 1 73 ? 15.470 -4.302 10.348 1.00 98.62 73 PRO A O 1
ATOM 572 N N . GLU A 1 74 ? 16.865 -2.758 9.513 1.00 98.38 74 GLU A N 1
ATOM 573 C CA . GLU A 1 74 ? 16.285 -1.616 10.226 1.00 98.38 74 GLU A CA 1
ATOM 574 C C . GLU A 1 74 ? 14.848 -1.365 9.770 1.00 98.38 74 GLU A C 1
ATOM 576 O O . GLU A 1 74 ? 13.971 -1.099 10.593 1.00 98.38 74 GLU A O 1
ATOM 581 N N . TYR A 1 75 ? 14.568 -1.511 8.471 1.00 98.50 75 TYR A N 1
ATOM 582 C CA . TYR A 1 75 ? 13.205 -1.396 7.968 1.00 98.50 75 TYR A CA 1
ATOM 583 C C . TYR A 1 75 ? 12.314 -2.542 8.478 1.00 98.50 75 TYR A C 1
ATOM 585 O O . TYR A 1 75 ? 11.155 -2.318 8.844 1.00 98.50 75 TYR A O 1
ATOM 593 N N . LYS A 1 76 ? 12.854 -3.764 8.591 1.00 98.56 76 LYS A N 1
ATOM 594 C CA . LYS A 1 76 ? 12.143 -4.887 9.224 1.00 98.56 76 LYS A CA 1
ATOM 595 C C . LYS A 1 76 ? 11.823 -4.595 10.696 1.00 98.56 76 LYS A C 1
ATOM 597 O O . LYS A 1 76 ? 10.698 -4.847 11.129 1.00 98.56 76 LYS A O 1
ATOM 602 N N . ALA A 1 77 ? 12.768 -4.035 11.451 1.00 98.62 77 ALA A N 1
ATOM 603 C CA . ALA A 1 77 ? 12.527 -3.615 12.832 1.00 98.62 77 ALA A CA 1
ATOM 604 C C . ALA A 1 77 ? 11.455 -2.512 12.905 1.00 98.62 77 ALA A C 1
ATOM 606 O O . ALA A 1 77 ? 10.520 -2.599 13.705 1.00 98.62 77 ALA A O 1
ATOM 607 N N . TYR A 1 78 ? 11.524 -1.527 12.005 1.00 98.62 78 TYR A N 1
ATOM 608 C CA . TYR A 1 78 ? 10.529 -0.465 11.874 1.00 98.62 78 TYR A CA 1
ATOM 609 C C . TYR A 1 78 ? 9.116 -1.020 11.640 1.00 98.62 78 TYR A C 1
ATOM 611 O O . TYR A 1 78 ? 8.196 -0.673 12.382 1.00 98.62 78 TYR A O 1
ATOM 619 N N . ILE A 1 79 ? 8.916 -1.909 10.659 1.00 98.31 79 ILE A N 1
ATOM 620 C CA . ILE A 1 79 ? 7.565 -2.394 10.333 1.00 98.31 79 ILE A CA 1
ATOM 621 C C . ILE A 1 79 ? 6.996 -3.316 11.422 1.00 98.31 79 ILE A C 1
ATOM 623 O O . ILE A 1 79 ? 5.787 -3.329 11.659 1.00 98.31 79 ILE A O 1
ATOM 627 N N . GLN A 1 80 ? 7.854 -4.039 12.149 1.00 98.50 80 GLN A N 1
ATOM 628 C CA . GLN A 1 80 ? 7.442 -4.759 13.355 1.00 98.50 80 GLN A CA 1
ATOM 629 C C . GLN A 1 80 ? 6.977 -3.794 14.453 1.00 98.50 80 GLN A C 1
ATOM 631 O O . GLN A 1 80 ? 5.960 -4.055 15.098 1.00 98.50 80 GLN A O 1
ATOM 636 N N . GLN A 1 81 ? 7.672 -2.668 14.641 1.00 98.75 81 GLN A N 1
ATOM 637 C CA . GLN A 1 81 ? 7.274 -1.652 15.616 1.00 98.75 81 GLN A CA 1
ATOM 638 C C . GLN A 1 81 ? 5.951 -0.979 15.235 1.00 98.75 81 GLN A C 1
ATOM 640 O O . GLN A 1 81 ? 5.122 -0.749 16.110 1.00 98.75 81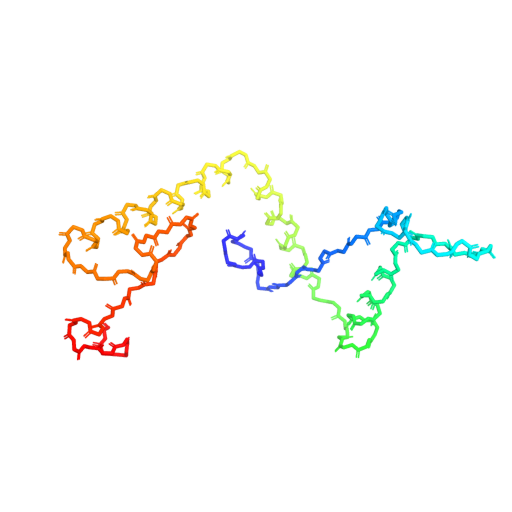 GLN A O 1
ATOM 645 N N . VAL A 1 82 ? 5.701 -0.735 13.943 1.00 98.62 82 VAL A N 1
ATOM 646 C CA . VAL A 1 82 ? 4.408 -0.216 13.456 1.00 98.62 82 VAL A CA 1
ATOM 647 C C . VAL A 1 82 ? 3.255 -1.118 13.904 1.00 98.62 82 VAL A C 1
ATOM 649 O O . VAL A 1 82 ? 2.273 -0.622 14.456 1.00 98.62 82 VAL A O 1
ATOM 652 N N . LYS A 1 83 ? 3.391 -2.442 13.747 1.00 98.56 83 LYS A N 1
ATOM 653 C CA . LYS A 1 83 ? 2.382 -3.402 14.224 1.00 98.56 83 LYS A CA 1
ATOM 654 C C . LYS A 1 83 ? 2.206 -3.354 15.745 1.00 98.56 83 LYS A C 1
ATOM 656 O O . LYS A 1 83 ? 1.076 -3.287 16.222 1.00 98.56 83 LYS A O 1
ATOM 661 N N . LYS A 1 84 ? 3.309 -3.344 16.506 1.00 98.69 84 LYS A N 1
ATOM 662 C CA . LYS A 1 84 ? 3.269 -3.259 17.979 1.00 98.69 84 LYS A CA 1
ATOM 663 C C . LYS A 1 84 ? 2.552 -1.994 18.453 1.00 98.69 84 LYS A C 1
ATOM 665 O O . LYS A 1 84 ? 1.727 -2.060 19.358 1.00 98.69 84 LYS A O 1
ATOM 670 N N . ASN A 1 85 ? 2.825 -0.858 17.814 1.00 98.81 85 ASN A N 1
ATOM 671 C CA . ASN A 1 85 ? 2.184 0.415 18.135 1.00 98.81 85 ASN A CA 1
ATOM 672 C C . ASN A 1 85 ? 0.677 0.374 17.855 1.00 98.81 85 ASN A C 1
ATOM 674 O O . ASN A 1 85 ? -0.109 0.800 18.699 1.00 98.81 85 ASN A O 1
ATOM 678 N N . ALA A 1 86 ? 0.264 -0.181 16.712 1.00 98.75 86 ALA A N 1
ATOM 679 C CA . ALA A 1 86 ? -1.150 -0.325 16.374 1.00 98.75 86 ALA A CA 1
ATOM 680 C C . ALA A 1 86 ? -1.891 -1.227 17.381 1.00 98.75 86 ALA A C 1
ATOM 682 O O . ALA A 1 86 ? -2.979 -0.880 17.839 1.00 98.75 86 ALA A O 1
ATOM 683 N N . GLN A 1 87 ? -1.274 -2.334 17.804 1.00 98.69 87 GLN A N 1
ATOM 684 C CA . GLN A 1 87 ? -1.819 -3.225 18.837 1.00 98.69 87 GLN A CA 1
ATOM 685 C C . GLN A 1 87 ? -1.886 -2.563 20.221 1.00 98.69 87 GLN A C 1
ATOM 687 O O . GLN A 1 87 ? -2.865 -2.744 20.952 1.00 98.69 87 GLN A O 1
ATOM 692 N N . ALA A 1 88 ? -0.880 -1.763 20.584 1.00 98.69 88 ALA A N 1
ATOM 693 C CA . ALA A 1 88 ? -0.881 -1.001 21.829 1.00 98.69 88 ALA A CA 1
ATOM 694 C C . ALA A 1 88 ? -2.007 0.048 21.845 1.00 98.69 88 ALA A C 1
ATOM 696 O O . ALA A 1 88 ? -2.733 0.146 22.838 1.00 98.69 88 ALA A O 1
ATOM 697 N N . LEU A 1 89 ? -2.200 0.770 20.733 1.00 98.69 89 LEU A N 1
ATOM 698 C CA . LEU A 1 89 ? -3.305 1.715 20.558 1.00 98.69 89 LEU A CA 1
ATOM 699 C C . LEU A 1 89 ? -4.660 1.005 20.643 1.00 98.69 89 LEU A C 1
ATOM 701 O O . LEU A 1 89 ? -5.524 1.436 21.406 1.00 98.69 89 LEU A O 1
ATOM 705 N N . ALA A 1 90 ? -4.827 -0.113 19.931 1.00 98.62 90 ALA A N 1
ATOM 706 C CA . ALA A 1 90 ? -6.045 -0.915 19.986 1.00 98.62 90 ALA A CA 1
ATOM 707 C C . ALA A 1 90 ? -6.376 -1.328 21.429 1.00 98.62 90 ALA A C 1
ATOM 709 O O . ALA A 1 90 ? -7.482 -1.101 21.916 1.00 98.62 90 ALA A O 1
ATOM 710 N N . SER A 1 91 ? -5.383 -1.853 22.150 1.00 98.44 91 SER A N 1
ATOM 711 C CA . SER A 1 91 ? -5.538 -2.272 23.546 1.00 98.44 91 SER A CA 1
ATOM 712 C C . SER A 1 91 ? -5.920 -1.106 24.462 1.00 98.44 91 SER A C 1
ATOM 714 O O . SER A 1 91 ? -6.741 -1.268 25.365 1.00 98.44 91 SER A O 1
ATOM 716 N N . ALA A 1 92 ? -5.342 0.079 24.244 1.00 98.44 92 ALA A N 1
ATOM 717 C CA . ALA A 1 92 ? -5.671 1.272 25.017 1.00 98.44 92 ALA A CA 1
ATOM 718 C C . ALA A 1 92 ? -7.117 1.737 24.784 1.00 98.44 92 ALA A C 1
ATOM 720 O O . ALA A 1 92 ? -7.808 2.059 25.752 1.00 98.44 92 ALA A O 1
ATOM 721 N N . LEU A 1 93 ? -7.587 1.719 23.534 1.00 97.88 93 LEU A N 1
ATOM 722 C CA . LEU A 1 93 ? -8.968 2.056 23.179 1.00 97.88 93 LEU A CA 1
ATOM 723 C C . LEU A 1 93 ? -9.962 1.054 23.787 1.00 97.88 93 LEU A C 1
ATOM 725 O O . LEU A 1 93 ? -10.930 1.457 24.430 1.00 97.88 93 LEU A O 1
ATOM 729 N N . LEU A 1 94 ? -9.685 -0.249 23.689 1.00 97.62 94 LEU A N 1
ATOM 730 C CA . LEU A 1 94 ? -10.534 -1.293 24.277 1.00 97.62 94 LEU A CA 1
ATOM 731 C C . LEU A 1 94 ? -10.634 -1.174 25.807 1.00 97.62 94 LEU A C 1
ATOM 733 O O . LEU A 1 94 ? -11.725 -1.305 26.366 1.00 97.62 94 LEU A O 1
ATOM 737 N N . ARG A 1 95 ? -9.528 -0.855 26.504 1.00 98.06 95 ARG A N 1
ATOM 738 C CA . ARG A 1 95 ? -9.550 -0.585 27.959 1.00 98.06 95 ARG A CA 1
ATOM 739 C C . ARG A 1 95 ? -10.458 0.591 28.320 1.00 98.06 95 ARG A C 1
ATOM 741 O O . ARG A 1 95 ? -11.089 0.564 29.372 1.00 98.06 95 ARG A O 1
ATOM 748 N N . ARG A 1 96 ? -10.568 1.582 27.434 1.00 96.19 96 ARG A N 1
ATOM 749 C CA . ARG A 1 96 ? -11.481 2.730 27.554 1.00 96.19 96 ARG A CA 1
ATOM 750 C C . ARG A 1 96 ? -12.899 2.429 27.054 1.00 96.19 96 ARG A C 1
ATOM 752 O O . ARG A 1 96 ? -13.657 3.357 26.802 1.00 96.19 96 ARG A O 1
ATOM 759 N N . LYS A 1 97 ? -13.259 1.149 26.896 1.00 95.12 97 LYS A N 1
ATOM 760 C CA . LYS A 1 97 ? -14.580 0.690 26.430 1.00 95.12 97 LYS A CA 1
ATOM 761 C C . LYS A 1 97 ? -14.961 1.210 25.036 1.00 95.12 97 LYS A C 1
ATOM 763 O O . LYS A 1 97 ? -16.132 1.192 24.673 1.00 95.12 97 LYS A O 1
ATOM 768 N N . CYS A 1 98 ? -13.980 1.632 24.236 1.00 96.69 98 CYS A N 1
ATOM 769 C CA . CYS A 1 98 ? -14.203 1.959 22.832 1.00 96.69 98 CYS A CA 1
ATOM 770 C C . CYS A 1 98 ? -14.434 0.671 22.036 1.00 96.69 98 CYS A C 1
ATOM 772 O O . CYS A 1 98 ? -13.757 -0.335 22.263 1.00 96.69 98 CYS A O 1
ATOM 774 N N . ARG A 1 99 ? -15.358 0.704 21.072 1.00 97.25 99 ARG A N 1
ATOM 775 C CA . ARG A 1 99 ? -15.604 -0.428 20.177 1.00 97.25 99 ARG A CA 1
ATOM 776 C C . ARG A 1 99 ? -14.687 -0.351 18.959 1.00 97.25 99 ARG A C 1
ATOM 778 O O . ARG A 1 99 ? -14.762 0.596 18.187 1.00 97.25 99 ARG A O 1
ATOM 785 N N . LEU A 1 100 ? -13.856 -1.367 18.751 1.00 98.06 100 LEU A N 1
ATOM 786 C CA . LEU A 1 100 ? -13.090 -1.523 17.512 1.00 98.06 100 LEU A CA 1
ATOM 787 C C . LEU A 1 100 ? -13.771 -2.551 16.614 1.00 98.06 100 LEU A C 1
ATOM 789 O O . LEU A 1 100 ? -14.202 -3.604 17.091 1.00 98.06 100 LEU A O 1
ATOM 793 N N . VAL A 1 101 ? -13.836 -2.272 15.315 1.00 97.19 101 VAL A N 1
ATOM 794 C CA . VAL A 1 101 ? -14.239 -3.277 14.326 1.00 97.19 101 VAL A CA 1
ATOM 795 C C . VAL A 1 101 ? -13.236 -4.433 14.401 1.00 97.19 101 VAL A C 1
ATOM 797 O O . VAL A 1 101 ? -12.043 -4.200 14.567 1.00 97.19 101 VAL A O 1
ATOM 800 N N . THR A 1 102 ? -13.744 -5.669 14.396 1.00 97.19 102 THR A N 1
ATOM 801 C CA . THR A 1 102 ? -13.006 -6.924 14.669 1.00 97.19 102 THR A CA 1
ATOM 802 C C . THR A 1 102 ? -12.326 -7.037 16.043 1.00 97.19 102 THR A C 1
ATOM 804 O O . THR A 1 102 ? -11.639 -8.023 16.288 1.00 97.19 102 THR A O 1
ATOM 807 N N . GLY A 1 103 ? -12.509 -6.075 16.957 1.00 97.00 103 GLY A N 1
ATOM 808 C CA . GLY A 1 103 ? -12.010 -6.154 18.336 1.00 97.00 103 GLY A CA 1
ATOM 809 C C . GLY A 1 103 ? -10.492 -5.999 18.515 1.00 97.00 103 GLY A C 1
ATOM 810 O O . GLY A 1 103 ? -9.992 -6.266 19.602 1.00 97.00 103 GLY A O 1
ATOM 811 N N . GLY A 1 104 ? -9.747 -5.572 17.490 1.00 97.50 104 GLY A N 1
ATOM 812 C CA . GLY A 1 104 ? -8.285 -5.465 17.542 1.00 97.50 104 GLY A CA 1
ATOM 813 C C . GLY A 1 104 ? -7.658 -5.137 16.186 1.00 97.50 104 GLY A C 1
ATOM 814 O O . GLY A 1 104 ? -8.331 -4.618 15.299 1.00 97.50 104 GLY A O 1
ATOM 815 N N . THR A 1 105 ? -6.364 -5.428 16.020 1.00 98.50 105 THR A N 1
ATOM 816 C CA . THR A 1 105 ? -5.671 -5.323 14.726 1.00 98.50 105 THR A CA 1
ATOM 817 C C . THR A 1 105 ? -4.447 -6.232 14.650 1.00 98.50 105 THR A C 1
ATOM 819 O O . THR A 1 105 ? -3.678 -6.345 15.606 1.00 98.50 105 THR A O 1
ATOM 822 N N . ASP A 1 106 ? -4.232 -6.814 13.471 1.00 97.81 106 ASP A N 1
ATOM 823 C CA . ASP A 1 106 ? -3.029 -7.578 13.118 1.00 97.81 106 ASP A CA 1
ATOM 824 C C . ASP A 1 106 ? -2.125 -6.827 12.128 1.00 97.81 106 ASP A C 1
ATOM 826 O O . ASP A 1 106 ? -1.132 -7.372 11.626 1.00 97.81 106 ASP A O 1
ATOM 830 N N . ASN A 1 107 ? -2.463 -5.570 11.819 1.00 98.00 107 ASN A N 1
ATOM 831 C CA . ASN A 1 107 ? -1.759 -4.744 10.846 1.00 98.00 107 ASN A CA 1
ATOM 832 C C . ASN A 1 107 ? -1.377 -3.366 11.432 1.00 98.00 107 ASN A C 1
ATOM 834 O O . ASN A 1 107 ? -0.953 -3.280 12.578 1.00 98.00 107 ASN A 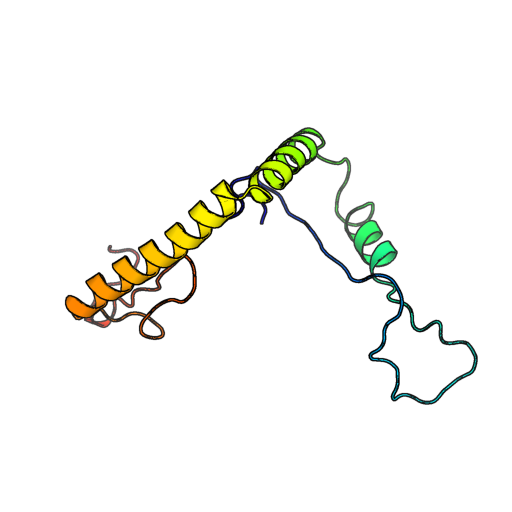O 1
ATOM 838 N N . HIS A 1 108 ? -1.390 -2.314 10.616 1.00 98.06 108 HIS A N 1
ATOM 839 C CA . HIS A 1 108 ? -0.863 -0.985 10.937 1.00 98.06 108 HIS A CA 1
ATOM 840 C C . HIS A 1 108 ? -1.947 0.042 11.298 1.00 98.06 108 HIS A C 1
ATOM 842 O O . HIS A 1 108 ? -1.609 1.184 11.593 1.00 98.06 108 HIS A O 1
ATOM 848 N N . LEU A 1 109 ? -3.229 -0.328 11.241 1.00 98.38 109 LEU A N 1
ATOM 849 C CA . LEU A 1 109 ? -4.352 0.569 11.517 1.00 98.38 109 LEU A CA 1
ATOM 850 C C . LEU A 1 109 ? -5.365 -0.078 12.459 1.00 98.38 109 LEU A C 1
ATOM 852 O O . LEU A 1 109 ? -5.373 -1.294 12.639 1.00 98.38 109 LEU A O 1
ATOM 856 N N . VAL A 1 110 ? -6.238 0.743 13.032 1.00 98.19 110 VAL A N 1
ATOM 857 C CA . VAL A 1 110 ? -7.436 0.321 13.766 1.00 98.19 110 VAL A CA 1
ATOM 858 C C . VAL A 1 110 ? -8.647 0.998 13.137 1.00 98.19 110 VAL A C 1
ATOM 860 O O . VAL A 1 110 ? -8.532 2.114 12.633 1.00 98.19 110 VAL A O 1
ATOM 863 N N . LEU A 1 111 ? -9.803 0.339 13.174 1.00 98.00 111 LEU A N 1
ATOM 864 C CA . LEU A 1 111 ? -11.068 0.940 12.766 1.00 98.00 111 LEU A CA 1
ATOM 865 C C . LEU A 1 111 ? -11.955 1.089 14.000 1.00 98.00 111 LEU A C 1
ATOM 867 O O . LEU A 1 111 ? -12.442 0.101 14.551 1.00 98.00 111 LEU A O 1
ATOM 871 N N . TRP A 1 112 ? -12.111 2.327 14.459 1.00 97.50 112 TRP A N 1
ATOM 872 C CA . TRP A 1 112 ? -12.896 2.662 15.641 1.00 97.50 112 TRP A CA 1
ATOM 873 C C . TRP A 1 112 ? -14.344 2.944 15.245 1.00 97.50 112 TRP A C 1
ATOM 875 O O . TRP A 1 112 ? -14.629 3.805 14.419 1.00 97.50 112 TRP A O 1
ATOM 885 N N . ASP A 1 113 ? -15.264 2.194 15.839 1.00 96.94 113 ASP A N 1
ATOM 886 C CA . ASP A 1 113 ? -16.695 2.395 15.699 1.00 96.94 113 ASP A CA 1
ATOM 887 C C . ASP A 1 113 ? -17.213 3.412 16.726 1.00 96.94 113 ASP A C 1
ATOM 889 O O . ASP A 1 113 ? -17.309 3.117 17.920 1.00 96.94 113 ASP A O 1
ATOM 893 N N . LEU A 1 114 ? -17.552 4.607 16.245 1.00 96.81 114 LEU A N 1
ATOM 894 C CA . LEU A 1 114 ? -17.998 5.731 17.072 1.00 96.81 114 LEU A CA 1
ATOM 895 C C . LEU A 1 114 ? -19.496 5.712 17.398 1.00 96.81 114 LEU A C 1
ATOM 897 O O . LEU A 1 114 ? -19.945 6.460 18.264 1.00 96.81 114 LEU A O 1
ATOM 901 N N . ARG A 1 115 ? -20.279 4.816 16.782 1.00 94.81 115 ARG A N 1
ATOM 902 C CA . ARG A 1 115 ? -21.742 4.776 16.958 1.00 94.81 115 ARG A CA 1
ATOM 903 C C . ARG A 1 115 ? -22.152 4.472 18.397 1.00 94.81 115 ARG A C 1
ATOM 905 O O . ARG A 1 115 ? -23.227 4.872 18.822 1.00 94.81 115 ARG A O 1
ATOM 912 N N . THR A 1 116 ? -21.292 3.798 19.166 1.00 91.94 116 THR A N 1
ATOM 913 C CA . THR A 1 116 ? -21.513 3.561 20.604 1.00 91.94 116 THR A CA 1
ATOM 914 C C . THR A 1 116 ? -21.503 4.846 21.430 1.00 91.94 116 THR A C 1
ATOM 916 O O . THR A 1 116 ? -21.983 4.838 22.556 1.00 91.94 116 THR A O 1
ATOM 919 N N . PHE A 1 117 ? -20.958 5.929 20.878 1.00 92.88 117 PHE A N 1
ATOM 920 C CA . PHE A 1 117 ? -20.945 7.264 21.468 1.00 92.88 117 PHE A CA 1
ATOM 921 C C . PHE A 1 117 ? -21.989 8.197 20.838 1.00 92.88 117 PHE A C 1
ATOM 923 O O . PHE A 1 117 ? -22.040 9.364 21.199 1.00 92.88 117 PHE A O 1
ATOM 930 N N . GLY A 1 118 ? -22.809 7.709 19.896 1.00 94.38 118 GLY A N 1
ATOM 931 C CA . GLY A 1 118 ? -23.755 8.547 19.154 1.00 94.38 118 GLY A CA 1
ATOM 932 C C . GLY A 1 118 ? -23.095 9.541 18.191 1.00 94.38 118 GLY A C 1
ATOM 933 O O . GLY A 1 118 ? -23.767 10.462 17.749 1.00 94.38 118 GLY A O 1
ATOM 934 N N . LEU A 1 119 ? -21.808 9.353 17.873 1.00 95.56 119 LEU A N 1
ATOM 935 C CA . LEU A 1 119 ? -21.031 10.225 16.989 1.00 95.56 119 LEU A CA 1
ATOM 936 C C . LEU A 1 119 ? -20.829 9.589 15.611 1.00 95.56 119 LEU A C 1
ATOM 938 O O . LEU A 1 119 ? -20.741 8.361 15.466 1.00 95.56 119 LEU A O 1
ATOM 942 N N . THR A 1 120 ? -20.680 10.441 14.607 1.00 96.19 120 THR A N 1
ATOM 943 C CA . THR A 1 120 ? -20.155 10.099 13.286 1.00 96.19 120 THR A CA 1
ATOM 944 C C . THR A 1 120 ? -18.642 10.332 13.226 1.00 96.19 120 THR A C 1
ATOM 946 O O . THR A 1 120 ? -18.050 10.959 14.099 1.00 96.19 120 THR A O 1
ATOM 949 N N . GLY A 1 121 ? -17.989 9.797 12.191 1.00 93.31 121 GLY A N 1
ATOM 950 C CA . GLY A 1 121 ? -16.554 10.018 11.977 1.00 93.31 121 GLY A CA 1
ATOM 951 C C . GLY A 1 121 ? -16.190 11.423 11.499 1.00 93.31 121 GLY A C 1
ATOM 952 O O . GLY A 1 121 ? -15.018 11.761 11.539 1.00 93.31 121 GLY A O 1
ATOM 953 N N . GLU A 1 122 ? -17.161 12.206 11.025 1.00 94.75 122 GLU A N 1
ATOM 954 C CA . GLU A 1 122 ? -16.953 13.598 10.603 1.00 94.75 122 GLU A CA 1
ATOM 955 C C . GLU A 1 122 ? -16.898 14.556 11.801 1.00 94.75 122 GLU A C 1
ATOM 957 O O . GLU A 1 122 ? -16.199 15.562 11.758 1.00 94.75 122 GLU A O 1
ATOM 962 N N . GLU A 1 123 ? -17.611 14.230 12.879 1.00 89.69 123 GLU A N 1
ATOM 963 C CA . GLU A 1 123 ? -17.708 15.055 14.090 1.00 89.69 123 GLU A CA 1
ATOM 964 C C . GLU A 1 123 ? -16.514 14.893 15.047 1.00 89.69 123 GLU A C 1
ATOM 966 O O . GLU A 1 123 ? -16.435 15.610 16.047 1.00 89.69 123 GLU A O 1
ATOM 971 N N . LEU A 1 124 ? -15.616 13.939 14.775 1.00 79.62 124 LEU A N 1
ATOM 972 C CA . LEU A 1 124 ? -14.429 13.636 15.582 1.00 79.62 124 LEU A CA 1
ATOM 973 C C . LEU A 1 124 ? -13.173 14.301 15.004 1.00 79.62 124 LEU A C 1
ATOM 975 O O . LEU A 1 124 ? -12.408 14.882 15.807 1.00 79.62 124 LEU A O 1
#

Secondary structure (DSSP, 8-state):
-TTSTT---S--------SB-GGGTTS---TT---B--HHHHHHHIIIIII--S--HHHHHHHHHHHHHHTSHHHHHHHHHHHHHHHHHHHHHHHTTPEEGGGS-SSS---EEGGGGT--SS--

Radius of gyration: 22.21 Å; chains: 1; bounding box: 41×48×56 Å

pLDDT: mean 92.48, std 12.83, range [45.72, 98.81]

Sequence (124 aa):
TTHKNLRGPRGGIIFFRKGKNMRKRGGSFSQGDENDYDFEDKINFAVFPSLQGGPHNNHIAALAITLKQVATPEYKAYIQQVKKNAQALASALLRRKCRLVTGGTDNHLVLWDLRTFGLTGEEL

Foldseek 3Di:
DCCDLLNFDPDDDDDDDWAADPPVVPDDDDPPDPRTDPVPVVVVVCDPPNPDDDDPVVRVVRSVVSVVVCPDVVSVVVQVVLQVVQQVVLVVCVVVVWDWDVSGDRHRHTHTDCVVVVDDPVVD

Organism: Aegilops tauschii subsp. strangulata (NCBI:txid200361)

InterPro domains:
  IPR001680 WD40 repeat [PS50082] (100-116)
  IPR015421 Pyridoxal phosphate-dependent transferase, major domain [G3DSA:3.40.640.10] (1-76)
  IPR015422 Pyridoxal phosphate-dependent transferase, small domain [G3DSA:3.90.1150.10] (77-124)
  IPR015424 Pyridoxal phosphate-dependent transferase [SSF53383] (1-123)
  IPR039429 Serine hydroxymethyltransferase-like domain [PF00464] (1-123)
  IPR049943 Serine hydroxymethyltransferase-like [PTHR11680] (1-123)